Protein 5AUK (pdb70)

Secondary structure (DSSP, 8-state):
-EEEEEEEETTEEEEEEEETTS-HHHHHHHHT-----SSSSSSSSTTEEEEEES-EE-TT--S--HHHHHTTEEEGGG-EESSSEEEE---GGG--

B-factor: mean 24.73, std 9.67, range [13.88, 86.46]

Solvent-accessible surface area: 4935 Å² total; per-residue (Å²): 86,84,49,66,0,79,0,52,27,98,146,38,110,38,70,12,92,2,49,64,109,27,56,0,0,47,4,0,59,144,62,65,48,133,7,39,104,76,59,94,66,1,62,29,14,32,7,1,0,49,32,70,52,44,48,28,58,20,98,101,34,79,97,13,74,121,121,24,61,113,59,14,33,0,0,4,4,9,0,65,0,66,34,87,5,24,0,42,8,61,33,69,124,65,36,248

GO terms:
  GO:0005515 protein binding (F, IPI)
  GO:0051537 2 iron, 2 sulfur cluster binding (F, IDA)

Sequence (96 aa):
ASYTVKLITPDGESSIECSSDDTYIILDAAEEAGLDLPYSCRAGACSTCAGKITAGSVDQSDQSFLDDDQIEAGYVLTCVAYPTSDCTIETHKEEDLY

Organism: Synechocystis sp. (strain ATCC 27184 / PCC 6803 / Kazusa) (NCBI:txid1111708)

Nearest PDB structures (foldseek):
  1off-assembly1_A  TM=1.006E+00  e=1.805E-19  Synechocystis sp. PCC 6803
  4zho-assembly2_B  TM=1.001E+00  e=2.785E-17  Arabidopsis thaliana
  6xtf-assembly1_D  TM=9.966E-01  e=5.111E-17  Gloeobacter violaceus PCC 7421
  7akt-assembly1_A  TM=9.980E-01  e=7.358E-17  Chlamydomonas reinhardtii
  5h92-assembly1_C  TM=9.854E-01  e=1.829E-16  Zea mays

CATH classification: 3.10.20.30

Foldseek 3Di:
DWAWEWEAEPVGIDIFIADQPGFQVRRCVVVPHDAFDDPLQQADCGWKKFWPDADWDQVRHDHDDPVCVVRGIDRRSRIGGPHHTYIYTPCSVVDD

InterPro domains:
  IPR001041 2Fe-2S ferredoxin-type iron-sulfur binding domain [PF00111] (10-83)
  IPR001041 2Fe-2S ferredoxin-type iron-sulfur binding domain [PS51085] (4-94)
  IPR001041 2Fe-2S ferredoxin-type iron-sulfur binding domain [cd00207] (6-89)
  IPR006058 2Fe-2S ferredoxin, iron-sulphur binding site [PS00197] (40-48)
  IPR010241 Ferredoxin [2Fe-2S], plant and bacteria [TIGR02008] (2-97)
  IPR012675 Beta-grasp domain superfamily [G3DSA:3.10.20.30] (1-97)
  IPR036010 2Fe-2S ferredoxin-like superfamily [SSF54292] (2-95)

Structure (mmCIF, N/CA/C/O backbone):
data_5AUK
#
_entry.id   5AUK
#
_cell.length_a   31.942
_cell.length_b   31.942
_cell.length_c   320.078
_cell.angle_alpha   90.00
_cell.angle_beta   90.00
_cell.angle_gamma   120.00
#
_symmetry.space_group_name_H-M   'P 61 2 2'
#
loop_
_entity.id
_entity.type
_entity.pdbx_description
1 polymer Ferredoxin-1
2 non-polymer '[2Ga-2S] cluster'
3 non-polymer 'SULFATE ION'
4 non-polymer BENZAMIDINE
5 water water
#
loop_
_atom_site.group_PDB
_atom_site.id
_atom_site.type_symbol
_atom_site.label_atom_id
_atom_site.label_alt_id
_atom_site.label_comp_id
_atom_site.label_asym_id
_atom_site.label_entity_id
_atom_site.label_seq_id
_atom_site.pdbx_PDB_ins_code
_atom_site.Cartn_x
_atom_site.Cartn_y
_atom_site.Cartn_z
_atom_site.occupancy
_atom_site.B_iso_or_equiv
_atom_site.auth_seq_id
_atom_site.auth_comp_id
_atom_site.auth_asym_id
_atom_site.auth_atom_id
_atom_site.pdbx_PDB_model_num
ATOM 1 N N . ALA A 1 1 ? -2.078 6.195 -29.219 1.00 25.99 1 ALA A N 1
ATOM 2 C CA . ALA A 1 1 ? -2.535 5.057 -28.377 1.00 23.85 1 ALA A CA 1
ATOM 3 C C . ALA A 1 1 ? -3.118 5.616 -27.078 1.00 23.80 1 ALA A C 1
ATOM 4 O O . ALA A 1 1 ? -2.625 6.623 -26.577 1.00 25.25 1 ALA A O 1
ATOM 6 N N . SER A 1 2 ? -4.251 5.030 -26.707 1.00 23.19 2 SER A N 1
ATOM 7 C CA . SER A 1 2 ? -4.976 5.344 -25.438 1.00 24.44 2 SER A CA 1
ATOM 8 C C . SER A 1 2 ? -4.867 4.098 -24.537 1.00 21.99 2 SER A C 1
ATOM 9 O O . SER A 1 2 ? -5.209 3.006 -24.935 1.00 24.68 2 SER A O 1
ATOM 12 N N . TYR A 1 3 ? -4.352 4.255 -23.319 1.00 20.86 3 TYR A N 1
ATOM 13 C CA . TYR A 1 3 ? -4.201 3.145 -22.380 1.00 19.59 3 TYR A CA 1
ATOM 14 C C . TYR A 1 3 ? -5.150 3.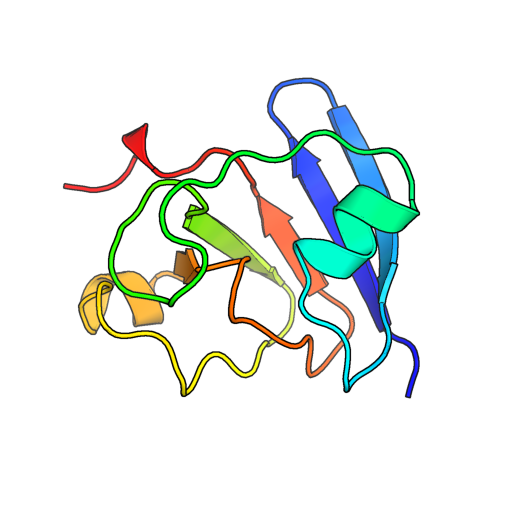336 -21.189 1.00 19.84 3 TYR A C 1
ATOM 15 O O . TYR A 1 3 ? -5.487 4.469 -20.774 1.00 22.43 3 TYR A O 1
ATOM 24 N N . THR A 1 4 ? -5.591 2.242 -20.637 1.00 19.84 4 THR A N 1
ATOM 25 C CA . THR A 1 4 ? -6.382 2.283 -19.409 1.00 18.28 4 THR A CA 1
ATOM 26 C C . THR A 1 4 ? -5.400 2.182 -18.234 1.00 17.32 4 THR A C 1
ATOM 27 O O . THR A 1 4 ? -4.645 1.208 -18.164 1.00 18.45 4 THR A O 1
ATOM 31 N N . VAL A 1 5 ? -5.470 3.164 -17.333 1.00 16.29 5 VAL A N 1
ATOM 32 C CA . VAL A 1 5 ? -4.627 3.195 -16.179 1.00 15.77 5 VAL A CA 1
ATOM 33 C C . VAL A 1 5 ? -5.496 3.004 -14.978 1.00 15.45 5 VAL A C 1
ATOM 34 O O . VAL A 1 5 ? -6.328 3.851 -14.700 1.00 17.50 5 VAL A O 1
ATOM 38 N N . LYS A 1 6 ? -5.333 1.907 -14.268 1.00 14.90 6 LYS A N 1
ATOM 39 C CA . LYS A 1 6 ? -6.109 1.660 -13.020 1.00 16.42 6 LYS A CA 1
ATOM 40 C C . LYS A 1 6 ? -5.295 2.193 -11.847 1.00 17.01 6 LYS A C 1
ATOM 41 O O . LYS A 1 6 ? -4.197 1.664 -11.562 1.00 17.42 6 LYS A O 1
ATOM 47 N N . LEU A 1 7 ? -5.782 3.247 -11.219 1.00 15.64 7 LEU A N 1
ATOM 48 C CA . LEU A 1 7 ? -5.115 3.888 -10.087 1.00 14.91 7 LEU A CA 1
ATOM 49 C C . LEU A 1 7 ? -5.688 3.403 -8.803 1.00 16.23 7 LEU A C 1
ATOM 50 O O . LEU A 1 7 ? -6.897 3.537 -8.553 1.00 18.93 7 LEU A O 1
ATOM 55 N N . ILE A 1 8 ? -4.835 2.771 -8.003 1.00 15.13 8 ILE A N 1
ATOM 56 C CA . ILE A 1 8 ? -5.207 2.189 -6.727 1.00 16.48 8 ILE A CA 1
ATOM 57 C C . ILE A 1 8 ? -4.771 3.160 -5.678 1.00 17.80 8 ILE A C 1
ATOM 58 O O . ILE A 1 8 ? -3.614 3.246 -5.347 1.00 17.39 8 ILE A O 1
ATOM 63 N N . THR A 1 9 ? -5.729 3.920 -5.177 1.00 16.31 9 THR A N 1
ATOM 64 C CA . THR A 1 9 ? -5.465 5.009 -4.202 1.00 17.44 9 THR A CA 1
ATOM 65 C C . THR A 1 9 ? -5.875 4.525 -2.823 1.00 18.12 9 THR A C 1
ATOM 66 O O . THR A 1 9 ? -6.659 3.574 -2.700 1.00 18.24 9 THR A O 1
ATOM 70 N N . PRO A 1 10 ? -5.430 5.220 -1.753 1.00 19.39 10 PRO A N 1
ATOM 71 C CA . PRO A 1 10 ? -5.840 4.843 -0.415 1.00 21.67 10 PRO A CA 1
ATOM 72 C C . PRO A 1 10 ? -7.329 4.880 -0.183 1.00 21.34 10 PRO A C 1
ATOM 73 O O . PRO A 1 10 ? -7.839 4.246 0.777 1.00 24.91 10 PRO A O 1
ATOM 77 N N . ASP A 1 11 ? -8.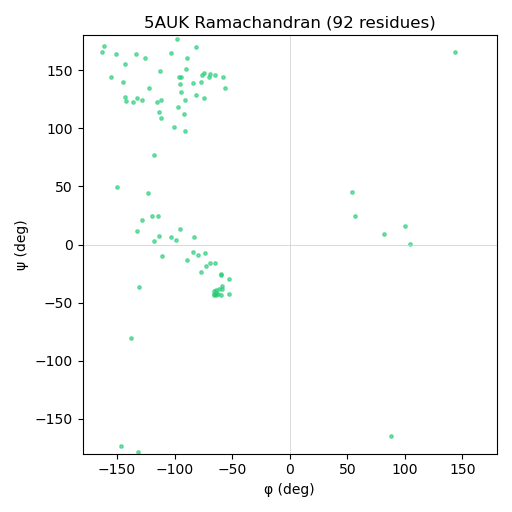022 5.705 -0.975 1.00 21.86 11 ASP A N 1
ATOM 78 C CA . ASP A 1 11 ? -9.444 5.881 -0.898 1.00 23.58 11 ASP A CA 1
ATOM 79 C C . ASP A 1 11 ? -10.288 5.207 -1.931 1.00 22.26 11 ASP A C 1
ATOM 80 O O . ASP A 1 11 ? -11.530 5.331 -1.899 1.00 23.37 11 ASP A O 1
ATOM 85 N N . GLY A 1 12 ? -9.688 4.399 -2.751 1.00 18.99 12 GLY A N 1
ATOM 86 C CA . GLY A 1 12 ? -10.446 3.684 -3.769 1.00 19.92 12 GL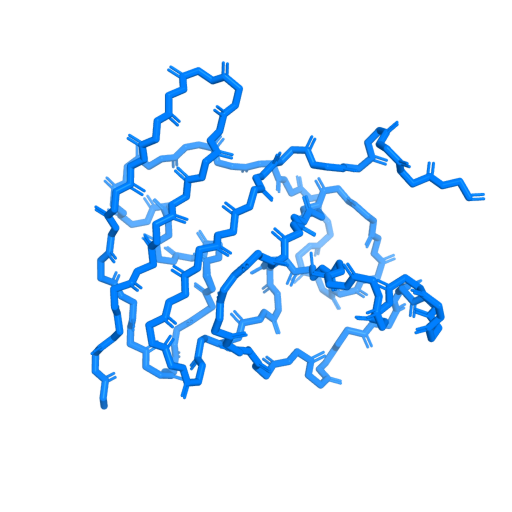Y A CA 1
ATOM 87 C C . GLY A 1 12 ? -9.676 3.546 -5.053 1.00 18.24 12 GLY A C 1
ATOM 88 O O . GLY A 1 12 ? -8.678 4.252 -5.305 1.00 17.65 12 GLY A O 1
ATOM 89 N N . GLU A 1 13 ? -10.180 2.649 -5.913 1.00 18.27 13 GLU A N 1
ATOM 90 C CA . GLU A 1 13 ? -9.552 2.472 -7.218 1.00 19.59 13 GLU A CA 1
ATOM 91 C C . GLU A 1 13 ? -10.290 3.294 -8.249 1.00 19.27 13 GLU A C 1
ATOM 92 O O . GLU A 1 13 ? -11.534 3.416 -8.236 1.00 19.50 13 GLU A O 1
ATOM 98 N N . SER A 1 14 ? -9.573 3.851 -9.217 1.00 18.75 14 SER A N 1
ATOM 99 C CA . SER A 1 14 ? -10.258 4.520 -10.326 1.00 19.10 14 SER A CA 1
ATOM 100 C C . SER A 1 14 ? -9.528 4.284 -11.625 1.00 18.77 14 SER A C 1
ATOM 101 O O . SER A 1 14 ? -8.296 4.585 -11.689 1.00 18.97 14 SER A O 1
ATOM 104 N N . SER A 1 15 ? -10.212 3.806 -12.647 1.00 18.31 15 SER A N 1
ATOM 105 C CA . SER A 1 15 ? -9.600 3.588 -13.957 1.00 18.86 15 SER A CA 1
ATOM 106 C C . SER A 1 15 ? -9.851 4.815 -14.822 1.00 21.17 15 SER A C 1
ATOM 107 O O . SER A 1 15 ? -10.993 5.334 -14.871 1.00 23.12 15 SER A O 1
ATOM 110 N N . ILE A 1 16 ? -8.785 5.310 -15.447 1.00 18.50 16 ILE A N 1
ATOM 111 C CA . ILE A 1 16 ? -8.815 6.456 -16.307 1.00 20.36 16 ILE A CA 1
ATOM 112 C C . ILE A 1 16 ? -8.213 6.091 -17.653 1.00 20.00 16 ILE A C 1
ATOM 113 O O . ILE A 1 16 ? -7.519 5.084 -17.770 1.00 18.72 16 ILE A O 1
ATOM 118 N N . GLU A 1 17 ? -8.516 6.880 -18.695 1.00 20.32 17 GLU A N 1
ATOM 119 C CA . GLU A 1 17 ? -7.766 6.723 -19.964 1.00 20.42 17 GLU A CA 1
ATOM 120 C C . GLU A 1 17 ? -6.632 7.721 -19.953 1.00 19.26 17 GLU A C 1
ATOM 121 O O . GLU A 1 17 ? -6.727 8.817 -19.320 1.00 21.67 17 GLU A O 1
ATOM 124 N N . CYS A 1 18 ? -5.516 7.297 -20.514 1.00 17.02 18 CYS A N 1
ATOM 125 C CA . CYS A 1 18 ? -4.330 8.126 -20.632 1.00 17.26 18 CYS A CA 1
ATOM 126 C C . CYS A 1 18 ? -3.651 7.846 -21.965 1.00 19.36 18 CYS A C 1
ATOM 127 O O . CYS A 1 18 ? -3.275 6.711 -22.280 1.00 19.57 18 CYS A O 1
ATOM 130 N N . SER A 1 19 ? -3.467 8.895 -22.744 1.00 20.95 19 SER A N 1
ATOM 131 C CA A SER A 1 19 ? -2.755 8.826 -23.996 0.50 22.85 19 SER A CA 1
ATOM 132 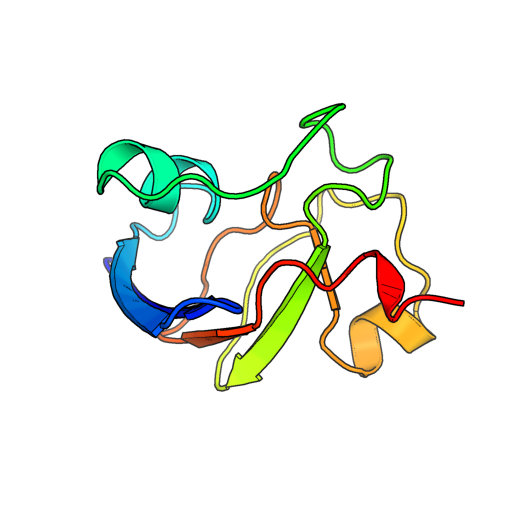C CA B SER A 1 19 ? -2.769 8.711 -24.001 0.50 21.71 19 SER A CA 1
ATOM 133 C C . SER A 1 19 ? -1.296 8.435 -23.800 1.00 20.23 19 SER A C 1
ATOM 134 O O . SER A 1 19 ? -0.722 8.714 -22.725 1.00 21.18 19 SER A O 1
ATOM 139 N N . ASP A 1 20 ? -0.658 7.885 -24.862 1.00 21.24 20 ASP A N 1
ATOM 140 C CA . ASP A 1 20 ? 0.753 7.542 -24.798 1.00 21.62 20 ASP A CA 1
ATOM 141 C C . ASP A 1 20 ? 1.657 8.781 -24.630 1.00 21.39 20 ASP A C 1
ATOM 142 O O . ASP A 1 20 ? 2.835 8.627 -24.327 1.00 21.50 20 ASP A O 1
ATOM 147 N N . ASP A 1 21 ? 1.096 9.980 -24.890 1.00 22.03 21 ASP A N 1
ATOM 148 C CA . ASP A 1 21 ? 1.868 11.198 -24.766 1.00 23.32 21 ASP A CA 1
ATOM 149 C C . ASP A 1 21 ? 1.359 12.095 -23.657 1.00 23.54 21 ASP A C 1
ATOM 150 O O . ASP A 1 21 ? 1.625 13.336 -23.617 1.00 23.88 21 ASP A O 1
ATOM 155 N N . THR A 1 22 ? 0.693 11.510 -22.695 1.00 19.75 22 THR A N 1
ATOM 156 C CA . THR A 1 22 ? 0.251 12.265 -21.532 1.00 20.42 22 THR A CA 1
ATOM 157 C C . THR A 1 22 ? 0.853 11.614 -20.265 1.00 18.09 22 THR A C 1
ATOM 158 O O . THR A 1 22 ? 0.788 10.404 -20.120 1.00 18.16 22 THR A O 1
ATOM 162 N N . TYR A 1 23 ? 1.392 12.432 -19.371 1.00 18.84 23 TYR A N 1
ATOM 163 C CA . TYR A 1 23 ? 1.889 11.893 -18.142 1.00 16.99 23 TYR A CA 1
ATOM 164 C C . TYR A 1 23 ? 0.717 11.401 -17.276 1.00 16.68 23 TYR A C 1
ATOM 165 O O . TYR A 1 23 ? -0.381 11.974 -17.238 1.00 17.87 23 TYR A O 1
ATOM 174 N N . ILE A 1 24 ? 0.973 10.346 -16.538 1.00 16.66 24 ILE A N 1
ATOM 175 C CA A ILE A 1 24 ? -0.084 9.740 -15.756 0.50 15.79 24 ILE A CA 1
ATOM 176 C CA B ILE A 1 24 ? -0.028 9.687 -15.660 0.50 16.32 24 ILE A CA 1
ATOM 177 C C . ILE A 1 24 ? -0.663 10.736 -14.754 1.00 15.97 24 ILE A C 1
ATOM 178 O O . ILE A 1 24 ? -1.860 10.838 -14.619 1.00 16.66 24 ILE A O 1
ATOM 187 N N . LEU A 1 25 ? 0.160 11.563 -14.087 1.00 16.60 25 LEU A N 1
ATOM 188 C CA . LEU A 1 25 ? -0.361 12.556 -13.158 1.00 17.33 25 LEU A CA 1
ATOM 189 C C . LEU A 1 25 ? -1.322 13.566 -13.822 1.00 19.37 25 LEU A C 1
ATOM 190 O O . LEU A 1 25 ? -2.401 13.910 -13.307 1.00 18.89 25 LEU A O 1
ATOM 195 N N . ASP A 1 26 ? -0.914 14.020 -15.002 1.00 19.60 26 ASP A N 1
ATOM 196 C CA . ASP A 1 26 ? -1.718 14.957 -15.786 1.00 22.07 26 ASP A CA 1
ATOM 197 C C . ASP A 1 26 ? -3.052 14.309 -16.171 1.00 21.02 26 ASP A C 1
ATOM 198 O O . ASP A 1 26 ? -4.143 14.942 -16.106 1.00 22.53 26 ASP A O 1
ATOM 203 N N . ALA A 1 27 ? -3.016 13.037 -16.573 1.00 20.60 27 ALA A N 1
ATOM 204 C CA . ALA A 1 27 ? -4.263 12.335 -16.976 1.00 19.47 27 ALA A CA 1
ATOM 205 C C . ALA A 1 27 ? -5.178 12.222 -15.787 1.00 19.61 27 ALA A C 1
ATOM 206 O O . ALA A 1 27 ? -6.408 12.398 -15.894 1.00 21.80 27 ALA A O 1
ATOM 208 N N . ALA A 1 28 ? -4.578 11.955 -14.629 1.00 18.58 28 ALA A N 1
ATOM 209 C CA . ALA A 1 28 ? -5.351 11.770 -13.402 1.00 19.44 28 ALA A CA 1
ATOM 210 C C . ALA A 1 28 ? -6.018 13.080 -13.045 1.00 22.59 28 ALA A C 1
ATOM 211 O O . ALA A 1 28 ? -7.216 13.118 -12.739 1.00 26.09 28 ALA A O 1
ATOM 213 N N . GLU A 1 29 ? -5.282 14.165 -13.155 1.00 25.33 29 GLU A N 1
ATOM 214 C CA . GLU A 1 29 ? -5.844 15.453 -12.794 1.00 28.35 29 GLU A CA 1
ATOM 215 C C . GLU A 1 29 ? -6.960 15.822 -13.732 1.00 32.40 29 GLU A C 1
ATOM 216 O O . GLU A 1 29 ? -7.994 16.317 -13.280 1.00 30.56 29 GLU A O 1
ATOM 222 N N . GLU A 1 30 ? -6.783 15.592 -15.034 1.00 30.81 30 GLU A N 1
ATOM 223 C CA . GLU A 1 30 ? -7.853 15.894 -16.017 1.00 35.92 30 GLU A CA 1
ATOM 224 C C . GLU A 1 30 ? -9.129 15.119 -15.707 1.00 38.18 30 GLU A C 1
ATOM 225 O O . GLU A 1 30 ? -10.248 15.632 -15.929 1.00 38.30 30 GLU A O 1
ATOM 231 N N . ALA A 1 31 ? -8.979 13.892 -15.227 1.00 32.88 31 ALA A N 1
ATOM 232 C CA . ALA A 1 31 ? -10.102 12.997 -14.940 1.00 33.16 31 ALA A CA 1
ATOM 233 C C . ALA A 1 31 ? -10.750 13.334 -13.617 1.00 32.55 31 ALA A C 1
ATOM 234 O O . ALA A 1 31 ? -11.754 12.749 -13.293 1.00 34.05 31 ALA A O 1
ATOM 236 N N . GLY A 1 32 ? -10.154 14.211 -12.837 1.00 34.45 32 GLY A N 1
ATOM 237 C CA . GLY A 1 32 ? -10.776 14.688 -11.600 1.00 35.22 32 GLY A CA 1
ATOM 238 C C . GLY A 1 32 ? -10.255 14.004 -10.354 1.00 35.10 32 GLY A C 1
ATOM 239 O O . GLY A 1 32 ? -10.887 14.065 -9.291 1.00 38.92 32 GLY A O 1
ATOM 240 N N . LEU A 1 33 ? -9.106 13.326 -10.448 1.00 30.05 33 LEU A N 1
ATOM 241 C CA . LEU A 1 33 ? -8.493 12.761 -9.273 1.00 29.47 33 LEU A CA 1
ATOM 242 C C . LEU A 1 33 ? -7.564 13.790 -8.677 1.00 33.04 33 LEU A C 1
ATOM 243 O O . LEU A 1 33 ? -7.165 14.711 -9.383 1.00 37.50 33 LEU A O 1
ATOM 248 N N . ASP A 1 34 ? -7.206 13.629 -7.407 1.00 33.90 34 ASP A N 1
ATOM 249 C CA . ASP A 1 34 ? -6.307 14.526 -6.680 1.00 38.94 34 ASP A CA 1
ATOM 250 C C . ASP A 1 34 ? -5.042 13.774 -6.226 1.00 34.79 34 ASP A C 1
ATOM 251 O O . ASP A 1 34 ? -4.884 13.486 -5.047 1.00 38.07 34 ASP A O 1
ATOM 256 N N . LEU A 1 35 ? -4.109 13.522 -7.117 1.00 28.52 35 LEU A N 1
ATOM 257 C CA . LEU A 1 35 ? -2.887 12.784 -6.712 1.00 26.11 35 LEU A CA 1
ATOM 258 C C . LEU A 1 35 ? -1.747 13.672 -6.222 1.00 26.29 35 LEU A C 1
ATOM 259 O O . LEU A 1 35 ? -1.627 14.799 -6.656 1.00 26.92 35 LEU A O 1
ATOM 264 N N . PRO A 1 36 ? -0.896 13.162 -5.324 1.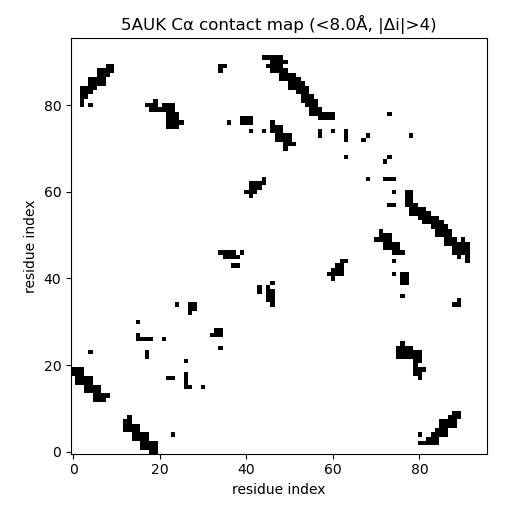00 23.34 36 PRO A N 1
ATOM 265 C CA . PRO A 1 36 ? 0.117 14.051 -4.761 1.00 23.77 36 PRO A CA 1
ATOM 266 C C . PRO A 1 36 ? 1.297 14.401 -5.687 1.00 23.19 36 PRO A C 1
ATOM 267 O O . PRO A 1 36 ? 1.732 13.609 -6.530 1.00 21.05 36 PRO A O 1
ATOM 271 N N . TYR A 1 37 ? 1.842 15.597 -5.544 1.00 24.42 37 TYR A N 1
ATOM 272 C CA . TYR A 1 37 ? 3.037 15.973 -6.286 1.00 24.35 37 TYR A CA 1
ATOM 273 C C . TYR A 1 37 ? 3.656 17.225 -5.601 1.00 24.90 37 TYR A C 1
ATOM 274 O O . TYR A 1 37 ? 2.990 17.839 -4.810 1.00 27.24 37 TYR A O 1
ATOM 283 N N . SER A 1 38 ? 4.895 17.554 -5.946 1.00 23.76 38 SER A N 1
ATOM 284 C CA . SER A 1 38 ? 5.591 18.761 -5.488 1.00 25.23 38 SER A CA 1
ATOM 285 C C . SER A 1 38 ? 6.317 19.329 -6.681 1.00 26.49 38 SER A C 1
ATOM 286 O O . SER A 1 38 ? 5.778 20.151 -7.370 1.00 29.60 38 SER A O 1
ATOM 289 N N . CYS A 1 39 ? 7.497 18.783 -7.031 1.00 26.16 39 CYS A N 1
ATOM 290 C CA . CYS A 1 39 ? 8.404 19.474 -7.975 1.00 27.97 39 CYS A CA 1
ATOM 291 C C . CYS A 1 39 ? 7.960 19.352 -9.430 1.00 28.75 39 CYS A C 1
ATOM 292 O O . CYS A 1 39 ? 8.337 20.134 -10.287 1.00 31.01 39 CYS A O 1
ATOM 295 N N . ARG A 1 40 ? 7.190 18.313 -9.721 1.00 26.33 40 ARG A N 1
ATOM 296 C CA . ARG A 1 40 ? 6.717 18.011 -11.041 1.00 30.66 40 ARG A CA 1
ATOM 297 C C . ARG A 1 40 ? 7.787 17.851 -12.087 1.00 27.15 40 ARG A C 1
ATOM 298 O O . ARG A 1 40 ? 7.496 18.008 -13.292 1.00 29.79 40 ARG A O 1
ATOM 306 N N . ALA A 1 41 ? 9.004 17.510 -11.663 1.00 25.20 41 ALA A N 1
ATOM 307 C CA . ALA A 1 41 ? 10.164 17.479 -12.551 1.00 27.55 41 ALA A CA 1
ATOM 308 C C . ALA A 1 41 ? 11.054 16.224 -12.481 1.00 27.15 41 ALA A C 1
ATOM 309 O O . ALA A 1 41 ? 12.152 16.150 -13.115 1.00 28.74 41 ALA A O 1
ATOM 311 N N . GLY A 1 42 ? 10.549 15.182 -11.800 1.00 24.40 42 GLY A N 1
ATOM 312 C CA . GLY A 1 42 ? 11.258 13.945 -11.698 1.00 24.40 42 GLY A CA 1
ATOM 313 C C . GLY A 1 42 ? 12.333 13.916 -10.635 1.00 24.41 42 GLY A C 1
ATOM 314 O O . GLY A 1 42 ? 13.100 12.957 -10.573 1.00 23.80 42 GLY A O 1
ATOM 315 N N . ALA A 1 43 ? 12.396 14.928 -9.797 1.00 25.64 43 ALA A N 1
ATOM 316 C CA . ALA A 1 43 ? 13.535 15.064 -8.843 1.00 25.19 43 ALA A CA 1
ATOM 317 C C . ALA A 1 43 ? 13.157 15.060 -7.358 1.00 25.43 43 ALA A C 1
ATOM 318 O O . ALA A 1 43 ? 13.901 15.515 -6.492 1.00 26.75 43 ALA A O 1
ATOM 320 N N . CYS A 1 44 ? 12.025 14.465 -7.065 1.00 23.16 44 CYS A N 1
ATOM 321 C CA . CYS A 1 44 ? 11.592 14.145 -5.689 1.00 22.5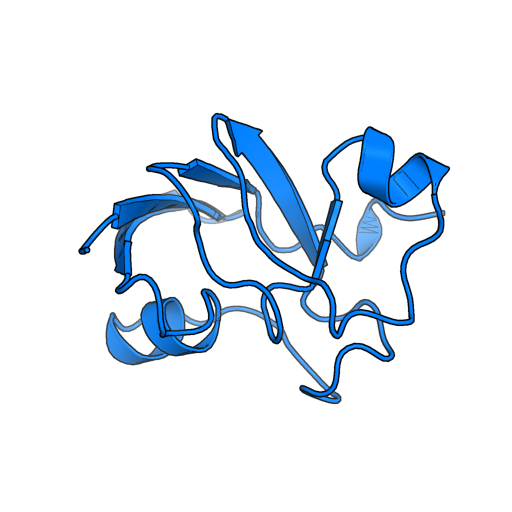0 44 CYS A CA 1
ATOM 322 C C . CYS A 1 44 ? 10.770 12.853 -5.641 1.00 23.90 44 CYS A C 1
ATOM 323 O O . CYS A 1 44 ? 10.752 12.109 -6.625 1.00 23.15 44 CYS A O 1
ATOM 326 N N . SER A 1 45 ? 10.215 12.551 -4.476 1.00 23.30 45 SER A N 1
ATOM 327 C CA . SER A 1 45 ? 9.395 11.384 -4.343 1.00 22.00 45 SER A CA 1
ATOM 328 C C . SER A 1 45 ? 7.934 11.678 -4.071 1.00 22.17 45 SER A C 1
ATOM 329 O O . SER A 1 45 ? 7.214 10.707 -3.868 1.00 22.06 45 SER A O 1
ATOM 332 N N . THR A 1 46 ? 7.481 12.939 -4.124 1.00 22.28 46 THR A N 1
ATOM 333 C CA . THR A 1 46 ? 6.139 13.236 -3.676 1.00 21.85 46 THR A CA 1
ATOM 334 C C . THR A 1 46 ? 5.080 12.461 -4.456 1.00 21.31 46 THR A C 1
ATOM 335 O O . THR A 1 46 ? 4.069 12.008 -3.872 1.00 21.28 46 THR A O 1
ATOM 339 N N . CYS A 1 47 ? 5.318 12.328 -5.748 1.00 21.13 47 CYS A N 1
ATOM 340 C CA . CYS A 1 47 ? 4.331 11.783 -6.677 1.00 18.33 47 CYS A CA 1
ATOM 341 C C . CYS A 1 47 ? 4.550 10.268 -6.896 1.00 17.69 47 CYS A C 1
ATOM 342 O O . CYS A 1 47 ? 4.017 9.692 -7.909 1.00 17.39 47 CYS A O 1
ATOM 345 N N . ALA A 1 48 ? 5.368 9.654 -6.046 1.00 18.56 48 ALA A N 1
ATOM 346 C CA . ALA A 1 48 ? 5.678 8.217 -6.221 1.00 17.01 48 ALA A CA 1
ATOM 347 C C . ALA A 1 48 ? 4.434 7.340 -6.244 1.00 16.93 48 ALA A C 1
ATOM 348 O O . ALA A 1 48 ? 3.519 7.487 -5.427 1.00 16.85 48 ALA A O 1
ATOM 350 N N . GLY A 1 49 ? 4.417 6.441 -7.204 1.00 16.06 49 GLY A N 1
ATOM 351 C CA . GLY A 1 49 ? 3.442 5.330 -7.201 1.00 14.75 49 GLY A CA 1
ATOM 352 C C . GLY A 1 49 ? 4.222 4.063 -7.479 1.00 14.45 49 GLY A C 1
ATOM 353 O O . GLY A 1 49 ? 5.470 4.022 -7.461 1.00 15.89 49 GLY A O 1
ATOM 354 N N . LYS A 1 50 ? 3.505 2.922 -7.558 1.00 14.97 50 LYS A N 1
ATOM 355 C CA . LYS A 1 50 ? 4.131 1.618 -7.779 1.00 15.41 50 LYS A CA 1
ATOM 356 C C . LYS A 1 50 ? 3.325 0.892 -8.792 1.00 16.75 50 LYS A C 1
ATOM 357 O O . LYS A 1 50 ? 2.171 0.642 -8.560 1.00 15.60 50 LYS A O 1
ATOM 363 N N . ILE A 1 51 ? 3.974 0.501 -9.877 1.00 14.94 51 ILE A N 1
ATOM 364 C CA . ILE A 1 51 ? 3.350 -0.284 -10.938 1.00 15.59 51 ILE A CA 1
ATOM 365 C C . ILE A 1 51 ? 3.177 -1.703 -10.475 1.00 17.10 51 ILE A C 1
ATOM 366 O O . ILE A 1 51 ? 4.140 -2.347 -10.044 1.00 18.32 51 ILE A O 1
ATOM 3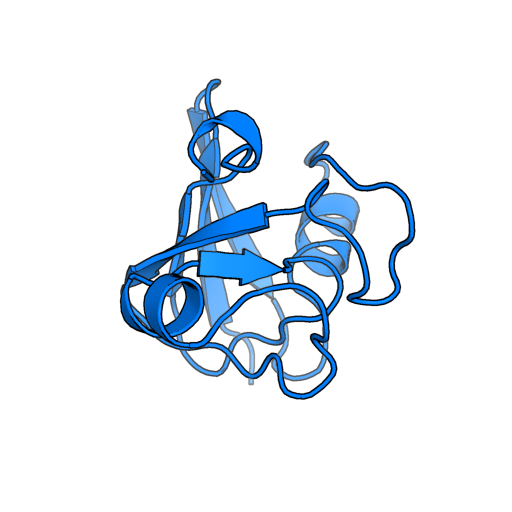71 N N . THR A 1 52 ? 1.949 -2.239 -10.549 1.00 16.31 52 THR A N 1
ATOM 372 C CA . THR A 1 52 ? 1.710 -3.644 -10.307 1.00 20.40 52 THR A CA 1
ATOM 373 C C . THR A 1 52 ? 1.297 -4.464 -11.533 1.00 19.87 52 THR A C 1
ATOM 374 O O . THR A 1 52 ? 1.276 -5.714 -11.506 1.00 22.23 52 THR A O 1
ATOM 378 N N . ALA A 1 53 ? 1.005 -3.795 -12.643 1.00 17.35 53 ALA A N 1
ATOM 379 C CA . ALA A 1 53 ? 0.825 -4.441 -13.942 1.00 18.23 53 ALA A CA 1
ATOM 380 C C . ALA A 1 53 ? 1.123 -3.426 -15.021 1.00 16.96 53 ALA A C 1
ATOM 381 O O . ALA A 1 53 ? 0.837 -2.243 -14.819 1.00 15.68 53 ALA A O 1
ATOM 383 N N . GLY A 1 54 ? 1.709 -3.860 -16.104 1.00 17.85 54 GLY A N 1
ATOM 384 C CA . GLY A 1 54 ? 1.962 -3.020 -17.283 1.00 17.17 54 GLY A CA 1
ATOM 385 C C . GLY A 1 54 ? 3.293 -2.305 -17.168 1.00 17.89 54 GLY A C 1
ATOM 386 O O . GLY A 1 54 ? 4.145 -2.642 -16.345 1.00 18.66 54 GLY A O 1
ATOM 387 N N . SER A 1 55 ? 3.420 -1.306 -18.028 1.00 16.61 55 SER A N 1
ATOM 388 C CA . SER A 1 55 ? 4.731 -0.607 -18.206 1.00 16.26 55 SER A CA 1
ATOM 389 C C . SER A 1 55 ? 4.522 0.858 -18.441 1.00 16.96 55 SER A C 1
ATOM 390 O O . SER A 1 55 ? 3.449 1.298 -18.882 1.00 17.18 55 SER A O 1
ATOM 393 N N . VAL A 1 56 ? 5.548 1.621 -18.116 1.00 16.60 56 VAL A N 1
ATOM 394 C CA . VAL A 1 56 ? 5.615 3.074 -18.320 1.00 16.96 56 VAL A CA 1
ATOM 395 C C . VAL A 1 56 ? 6.955 3.395 -18.924 1.00 16.83 56 VAL A C 1
ATOM 396 O O . VAL A 1 56 ? 7.932 2.633 -18.833 1.00 19.19 56 VAL A O 1
ATOM 400 N N . ASP A 1 57 ? 7.015 4.610 -19.466 1.00 17.33 57 ASP A N 1
ATOM 401 C CA . ASP A 1 57 ? 8.270 5.281 -19.844 1.00 19.26 57 ASP A CA 1
ATOM 402 C C . ASP A 1 57 ? 8.440 6.440 -18.898 1.00 18.79 57 ASP A C 1
ATOM 403 O O . ASP A 1 57 ? 7.685 7.433 -18.956 1.00 18.76 57 ASP A O 1
ATOM 408 N N . GLN A 1 58 ? 9.411 6.315 -17.993 1.00 17.48 58 GLN A N 1
ATOM 409 C CA . GLN A 1 58 ? 9.743 7.410 -17.097 1.00 17.78 58 GLN A CA 1
ATOM 410 C C . GLN A 1 58 ? 11.215 7.806 -17.223 1.00 19.58 58 GLN A C 1
ATOM 411 O O . GLN A 1 58 ? 11.924 8.056 -16.195 1.00 19.96 58 GLN A O 1
ATOM 417 N N . SER A 1 59 ? 11.684 7.903 -18.436 1.00 23.34 59 SER A N 1
ATOM 418 C CA . SER A 1 59 ? 13.087 8.203 -18.698 1.00 25.57 59 SER A CA 1
ATOM 419 C C . SER A 1 59 ? 13.525 9.534 -18.115 1.00 23.79 59 SER A C 1
ATOM 420 O O . SER A 1 59 ? 14.686 9.688 -17.837 1.00 25.89 59 SER A O 1
ATOM 423 N N . ASP A 1 60 ? 12.627 10.482 -17.934 1.00 24.55 60 ASP A N 1
ATOM 424 C CA . ASP A 1 60 ? 13.011 11.738 -17.348 1.00 27.73 60 ASP A CA 1
ATOM 425 C C . ASP A 1 60 ? 13.075 11.760 -15.825 1.00 24.69 60 ASP A C 1
ATOM 426 O O . ASP A 1 60 ? 13.434 12.776 -15.265 1.00 26.46 60 ASP A O 1
ATOM 431 N N . GLN A 1 61 ? 12.906 10.611 -15.185 1.00 21.79 61 GLN A N 1
ATOM 432 C CA . GLN A 1 61 ? 12.960 10.508 -13.712 1.00 21.53 61 GLN A CA 1
ATOM 433 C C . GLN A 1 61 ? 14.406 10.549 -13.277 1.00 22.46 61 GLN A C 1
ATOM 434 O O . GLN A 1 61 ? 15.279 9.958 -13.891 1.00 23.27 61 GLN A O 1
ATOM 440 N N . SER A 1 62 ? 14.679 11.257 -12.189 1.00 25.06 62 SER A N 1
ATOM 441 C CA . SER A 1 62 ? 16.001 11.353 -11.626 1.00 27.51 62 SER A CA 1
ATOM 442 C C . SER A 1 62 ? 15.924 11.540 -10.125 1.00 27.97 62 SER A C 1
ATOM 443 O O . SER A 1 62 ? 16.487 12.509 -9.568 1.00 31.07 62 SER A O 1
ATOM 446 N N . PHE A 1 63 ? 15.144 10.695 -9.478 1.00 20.79 63 PHE A N 1
ATOM 447 C CA . PHE A 1 63 ? 15.117 10.520 -8.058 1.00 21.59 63 PHE A CA 1
ATOM 448 C C . PHE A 1 63 ? 15.199 9.048 -7.618 1.00 20.83 63 PHE A C 1
ATOM 449 O O . PHE A 1 63 ? 15.831 8.730 -6.648 1.00 22.69 63 PHE A O 1
ATOM 457 N N . LEU A 1 64 ? 14.593 8.123 -8.330 1.00 18.61 64 LEU A N 1
ATOM 458 C CA . LEU A 1 64 ? 14.462 6.724 -7.872 1.00 18.08 64 LEU A CA 1
ATOM 459 C C . LEU A 1 64 ? 15.757 5.982 -8.255 1.00 17.76 64 LEU A C 1
ATOM 460 O O . LEU A 1 64 ? 16.304 6.122 -9.360 1.00 18.49 64 LEU A O 1
ATOM 465 N N . ASP A 1 65 ? 16.202 5.153 -7.323 1.00 18.04 65 ASP A N 1
ATOM 466 C CA . ASP A 1 65 ? 17.329 4.286 -7.534 1.00 19.09 65 ASP A CA 1
ATOM 467 C C . ASP A 1 65 ? 16.928 3.023 -8.293 1.00 18.47 65 ASP A C 1
ATOM 468 O O . ASP A 1 65 ? 15.708 2.775 -8.500 1.00 17.53 65 ASP A O 1
ATOM 473 N N . ASP A 1 66 ? 17.928 2.256 -8.729 1.00 19.04 66 ASP A N 1
ATOM 474 C CA . ASP A 1 66 ? 17.631 1.148 -9.646 1.00 19.26 66 ASP A CA 1
ATOM 475 C C . ASP A 1 66 ? 16.770 0.079 -8.916 1.00 18.45 66 ASP A C 1
ATOM 476 O O . ASP A 1 66 ? 15.943 -0.535 -9.568 1.00 17.62 66 ASP A O 1
ATOM 481 N N . ASP A 1 67 ? 17.078 -0.198 -7.654 1.00 18.51 67 ASP A N 1
ATOM 482 C CA . ASP A 1 67 ? 16.247 -1.164 -6.903 1.00 19.23 67 ASP A CA 1
ATOM 483 C C . ASP A 1 67 ? 14.813 -0.715 -6.777 1.00 17.40 67 ASP A C 1
ATOM 484 O O . ASP A 1 67 ? 13.877 -1.513 -6.913 1.00 17.73 67 ASP A O 1
ATOM 489 N N . GLN A 1 68 ? 14.608 0.575 -6.588 1.00 16.28 68 GLN A N 1
ATOM 490 C CA . GLN A 1 68 ? 13.233 1.133 -6.514 1.00 16.43 68 GLN A CA 1
ATOM 491 C C . GLN A 1 68 ? 12.515 0.950 -7.862 1.00 16.68 68 GLN A C 1
ATOM 492 O O . GLN A 1 68 ? 11.358 0.462 -7.923 1.00 16.28 68 GLN A O 1
ATOM 498 N N . ILE A 1 69 ? 13.234 1.229 -8.935 1.00 16.00 69 ILE A N 1
ATOM 499 C CA . ILE A 1 69 ? 12.689 1.059 -10.310 1.00 16.92 69 ILE A CA 1
ATOM 500 C C . ILE A 1 69 ? 12.413 -0.405 -10.547 1.00 17.40 69 ILE A C 1
ATOM 501 O O . ILE A 1 69 ? 11.285 -0.750 -11.042 1.00 17.85 69 ILE A O 1
ATOM 506 N N . GLU A 1 70 ? 13.274 -1.292 -10.135 1.00 18.65 70 GLU A N 1
ATOM 507 C CA . GLU A 1 70 ? 13.026 -2.702 -10.437 1.00 19.75 70 GLU A CA 1
ATOM 508 C C . GLU A 1 70 ? 11.906 -3.279 -9.608 1.00 21.07 70 GLU A C 1
ATOM 509 O O . GLU A 1 70 ? 11.300 -4.321 -10.032 1.00 21.86 70 GLU A O 1
ATOM 512 N N . ALA A 1 71 ? 11.571 -2.621 -8.514 1.00 19.27 71 ALA A N 1
ATOM 513 C CA . ALA A 1 71 ? 10.442 -3.039 -7.657 1.00 19.91 71 ALA A CA 1
ATOM 514 C C . ALA A 1 71 ? 9.125 -2.492 -8.178 1.00 18.33 71 ALA A C 1
ATOM 515 O O . ALA A 1 71 ? 8.041 -2.854 -7.662 1.00 21.14 71 ALA A O 1
ATOM 517 N N . GLY A 1 72 ? 9.179 -1.641 -9.199 1.00 17.89 72 GLY A N 1
ATOM 518 C CA . GLY A 1 72 ? 7.976 -1.060 -9.837 1.00 16.46 72 GLY A CA 1
ATOM 519 C C . GLY A 1 72 ? 7.702 0.376 -9.485 1.00 16.59 72 GLY A C 1
ATOM 520 O O . GLY A 1 72 ? 6.710 0.962 -9.903 1.00 15.44 72 GLY A O 1
ATOM 521 N N . TYR A 1 73 ? 8.533 0.999 -8.668 1.00 15.59 73 TYR A N 1
ATOM 522 C CA . TYR A 1 73 ? 8.248 2.406 -8.301 1.00 15.42 73 TYR A CA 1
ATOM 523 C C . TYR A 1 73 ? 8.351 3.321 -9.531 1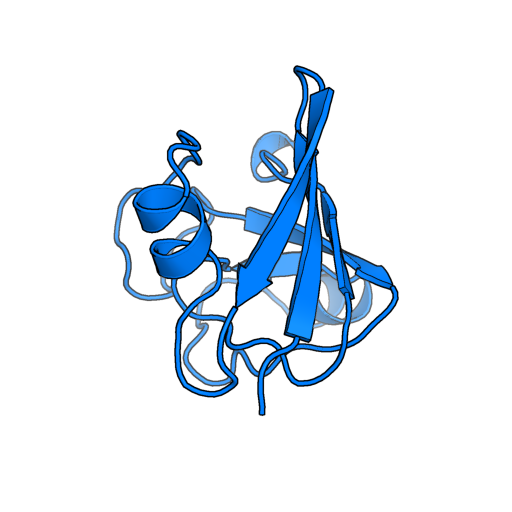.00 14.25 73 TYR A C 1
ATOM 524 O O . TYR A 1 73 ? 9.107 3.113 -10.452 1.00 15.33 73 TYR A O 1
ATOM 533 N N . VAL A 1 74 ? 7.504 4.340 -9.553 1.00 15.76 74 VAL A N 1
ATOM 534 C CA . VAL A 1 74 ? 7.354 5.236 -10.665 1.00 15.71 74 VAL A CA 1
ATOM 535 C C . VAL A 1 74 ? 7.066 6.663 -10.170 1.00 16.36 74 VAL A C 1
ATOM 536 O O . VAL A 1 74 ? 6.334 6.844 -9.170 1.00 17.05 74 VAL A O 1
ATOM 540 N N . LEU A 1 75 ? 7.656 7.651 -10.818 1.00 15.57 75 LEU A N 1
ATOM 541 C CA . LEU A 1 75 ? 7.379 9.073 -10.541 1.00 15.88 75 LEU A CA 1
ATOM 542 C C . LEU A 1 75 ? 6.232 9.427 -11.515 1.00 15.86 75 LEU A C 1
ATOM 543 O O . LEU A 1 75 ? 6.425 9.661 -12.732 1.00 15.57 75 LEU A O 1
ATOM 548 N N . THR A 1 76 ? 5.010 9.399 -11.019 1.00 15.84 76 THR A N 1
ATOM 549 C CA . THR A 1 76 ? 3.832 9.679 -11.852 1.00 15.85 76 THR A CA 1
ATOM 550 C C . THR A 1 76 ? 3.858 10.958 -12.630 1.00 17.15 76 THR A C 1
ATOM 551 O O . THR A 1 76 ? 3.261 11.031 -13.691 1.00 17.78 76 THR A O 1
ATOM 555 N N . CYS A 1 77 ? 4.555 11.981 -12.094 1.00 16.70 77 CYS A N 1
ATOM 556 C CA . CYS A 1 77 ? 4.610 13.275 -12.803 1.00 18.96 77 CYS A CA 1
ATOM 557 C C . CYS A 1 77 ? 5.412 13.278 -14.097 1.00 18.75 77 CYS A C 1
ATOM 558 O O . CYS A 1 77 ? 5.226 14.184 -14.903 1.00 21.11 77 CYS A O 1
ATOM 561 N N . VAL A 1 78 ? 6.246 12.234 -14.295 1.00 16.57 78 VAL A N 1
ATOM 562 C CA . VAL A 1 78 ? 7.054 12.125 -15.466 1.00 19.21 78 VAL A CA 1
ATOM 563 C C . VAL A 1 78 ? 6.959 10.811 -16.207 1.00 18.40 78 VAL A C 1
ATOM 564 O O . VAL A 1 78 ? 7.873 10.427 -16.983 1.00 19.94 78 VAL A O 1
ATOM 568 N N . ALA A 1 79 ? 5.859 10.069 -15.986 1.00 16.68 79 ALA A N 1
ATOM 569 C CA . ALA A 1 79 ? 5.732 8.710 -16.500 1.00 16.42 79 ALA A CA 1
ATOM 570 C C . ALA A 1 79 ? 4.581 8.654 -17.526 1.00 15.29 79 ALA A C 1
ATOM 571 O O . ALA A 1 79 ? 3.477 9.114 -17.242 1.00 16.69 79 ALA A O 1
ATOM 573 N N . TYR A 1 80 ? 4.922 8.222 -18.723 1.00 16.26 80 TYR A N 1
ATOM 574 C CA . TYR A 1 80 ? 3.931 7.988 -19.784 1.00 16.13 80 TYR A CA 1
ATOM 575 C C . TYR A 1 80 ? 3.592 6.497 -19.718 1.00 16.42 80 TYR A C 1
ATOM 576 O O . TYR A 1 80 ? 4.498 5.661 -19.609 1.00 15.92 80 TYR A O 1
ATOM 585 N N . PRO A 1 81 ? 2.316 6.147 -19.845 1.00 16.31 81 PRO A N 1
ATOM 586 C CA . PRO A 1 81 ? 2.011 4.713 -19.935 1.00 15.67 81 PRO A CA 1
ATOM 587 C C . PRO A 1 81 ? 2.518 4.188 -21.297 1.00 16.20 81 PRO A C 1
ATOM 588 O O . PRO A 1 81 ? 2.465 4.880 -22.302 1.00 16.78 81 PRO A O 1
ATOM 592 N N . THR A 1 82 ? 3.013 2.964 -21.335 1.00 16.58 82 THR A N 1
ATOM 593 C CA . THR A 1 82 ? 3.372 2.270 -22.547 1.00 18.25 82 THR A CA 1
ATOM 594 C C . THR A 1 82 ? 2.533 0.977 -22.773 1.00 17.72 82 THR A C 1
ATOM 595 O O . THR A 1 82 ? 2.765 0.250 -23.761 1.00 20.24 82 THR A O 1
ATOM 599 N N . SER A 1 83 ? 1.580 0.749 -21.864 1.00 17.46 83 SER A N 1
ATOM 600 C CA . SER A 1 83 ? 0.595 -0.327 -21.939 1.00 18.35 83 SER A CA 1
ATOM 601 C C . SER A 1 83 ? -0.514 0.041 -21.013 1.00 17.13 83 SER A C 1
ATOM 602 O O . SER A 1 83 ? -0.411 1.023 -20.234 1.00 16.92 83 SER A O 1
ATOM 605 N N . ASP A 1 84 ? -1.614 -0.716 -21.072 1.00 17.63 84 ASP A N 1
ATOM 606 C CA . ASP A 1 84 ? -2.557 -0.623 -19.949 1.00 17.35 84 ASP A CA 1
ATOM 607 C C . ASP A 1 84 ? -1.790 -0.989 -18.698 1.00 17.91 84 ASP A C 1
ATOM 608 O O . ASP A 1 84 ? -0.942 -1.862 -18.703 1.00 17.55 84 ASP A O 1
ATOM 613 N N . CYS A 1 85 ? -2.114 -0.321 -17.608 1.00 17.15 85 CYS A N 1
ATOM 614 C CA . CYS A 1 85 ? -1.338 -0.523 -16.363 1.00 17.39 85 CYS A CA 1
ATOM 615 C C . CYS A 1 85 ? -2.131 -0.295 -15.131 1.00 15.89 85 CYS A C 1
ATOM 616 O O . CYS A 1 85 ? -3.191 0.295 -15.183 1.00 17.43 85 CYS A O 1
ATOM 619 N N . THR A 1 86 ? -1.588 -0.768 -14.036 1.00 14.40 86 THR A N 1
ATOM 620 C CA . THR A 1 86 ? -2.186 -0.652 -12.719 1.00 14.29 86 THR A CA 1
ATOM 621 C C . THR A 1 86 ? -1.111 -0.065 -11.858 1.00 15.43 86 THR A C 1
ATOM 622 O O . THR A 1 86 ? 0.010 -0.567 -11.840 1.00 14.43 86 THR A O 1
ATOM 626 N N . ILE A 1 87 ? -1.435 1.068 -11.208 1.00 13.88 87 ILE A N 1
ATOM 627 C CA . ILE A 1 87 ? -0.475 1.800 -10.411 1.00 15.33 87 ILE A CA 1
ATOM 628 C C . ILE A 1 87 ? -1.093 2.154 -9.051 1.00 14.91 87 ILE A C 1
ATOM 629 O O . ILE A 1 87 ? -2.149 2.779 -8.980 1.00 15.07 87 ILE A O 1
ATOM 634 N N . GLU A 1 88 ? -0.386 1.760 -7.993 1.00 16.63 88 GLU A N 1
ATOM 635 C CA . GLU A 1 88 ? -0.725 2.124 -6.659 1.00 17.47 88 GLU A CA 1
ATOM 636 C C . GLU A 1 88 ? -0.185 3.509 -6.417 1.00 17.95 88 GLU A C 1
ATOM 637 O O . GLU A 1 88 ? 0.964 3.753 -6.731 1.00 17.49 88 GLU A O 1
ATOM 643 N N . THR A 1 89 ? -0.981 4.443 -5.936 1.00 16.02 89 THR A N 1
ATOM 644 C CA . THR A 1 89 ? -0.577 5.791 -5.700 1.00 15.47 89 THR A CA 1
ATOM 645 C C . THR A 1 89 ? -0.215 6.021 -4.222 1.00 17.63 89 THR A C 1
ATOM 646 O O . THR A 1 89 ? -0.362 5.134 -3.353 1.00 18.40 89 THR A O 1
ATOM 650 N N . HIS A 1 90 ? 0.223 7.239 -3.951 1.00 15.91 90 HIS A N 1
ATOM 651 C CA . HIS A 1 90 ? 0.604 7.686 -2.572 1.00 17.81 90 HIS A CA 1
ATOM 652 C C . HIS A 1 90 ? 1.622 6.758 -1.948 1.00 19.04 90 HIS A C 1
ATOM 653 O O . HIS A 1 90 ? 1.497 6.371 -0.799 1.00 22.31 90 HIS A O 1
ATOM 660 N N . LYS A 1 91 ? 2.654 6.382 -2.710 1.00 17.32 91 LYS A N 1
ATOM 661 C CA . LYS A 1 91 ? 3.620 5.425 -2.244 1.00 19.58 91 LYS A CA 1
ATOM 662 C C . LYS A 1 91 ? 4.891 6.041 -1.699 1.00 19.90 91 LYS A C 1
ATOM 663 O O . LYS A 1 91 ? 5.781 5.325 -1.322 1.00 19.55 91 LYS A O 1
ATOM 669 N N . GLU A 1 92 ? 4.971 7.369 -1.622 1.00 18.89 92 GLU A N 1
ATOM 670 C CA . GLU A 1 92 ? 6.223 8.015 -1.116 1.00 21.21 92 GLU A CA 1
ATOM 671 C C . GLU A 1 92 ? 6.636 7.427 0.265 1.00 22.61 92 GLU A C 1
ATOM 672 O O . GLU A 1 92 ? 7.820 7.214 0.538 1.00 22.87 92 GLU A O 1
ATOM 678 N N . GLU A 1 93 ? 5.657 7.220 1.157 1.00 24.64 93 GLU A N 1
ATOM 679 C CA . GLU A 1 93 ? 5.932 6.787 2.509 1.00 28.26 93 GLU A CA 1
ATOM 680 C C . GLU A 1 93 ? 6.344 5.366 2.638 1.00 28.39 93 GLU A C 1
ATOM 681 O O . GLU A 1 93 ? 6.662 4.911 3.741 1.00 28.74 93 GLU A O 1
ATOM 687 N N . ASP A 1 94 ? 6.273 4.623 1.546 1.00 23.48 94 ASP A N 1
ATOM 688 C CA . ASP A 1 94 ? 6.808 3.279 1.537 1.00 25.79 94 ASP A CA 1
ATOM 689 C C . ASP A 1 94 ? 8.265 3.212 1.146 1.00 25.18 94 ASP A C 1
ATOM 690 O O . ASP A 1 94 ? 8.839 2.131 1.320 1.00 25.09 94 ASP A O 1
ATOM 695 N N . LEU A 1 95 ? 8.845 4.311 0.598 1.00 25.20 95 LEU A N 1
ATOM 696 C CA . LEU A 1 95 ? 10.250 4.352 0.177 1.00 23.94 95 LEU A CA 1
ATOM 697 C C . LEU A 1 95 ? 11.178 4.490 1.396 1.00 24.98 95 LEU A C 1
ATOM 698 O O . LEU A 1 95 ? 10.801 5.102 2.403 1.00 28.50 95 LEU A O 1
ATOM 703 N N . TYR A 1 96 ? 12.346 3.870 1.303 1.00 23.94 96 TYR A N 1
ATOM 704 C CA . TYR A 1 96 ? 13.396 3.956 2.301 1.00 24.80 96 TYR A CA 1
ATOM 705 C C . TYR A 1 96 ? 14.713 3.873 1.576 1.00 25.95 96 TYR A C 1
ATOM 706 O O . TYR A 1 96 ? 15.746 4.068 2.246 1.00 29.34 96 TYR A O 1
#

Radius of gyration: 11.63 Å; Cα contacts (8 Å, |Δi|>4): 230; chains: 1; bounding box: 28×24×31 Å